Protein AF-A0A7W6ID31-F1 (afdb_monomer)

Secondary structure (DSSP, 8-state):
--SSEEE---TTSPPP---TT-SEEEEEEEEEEETTS-EEEEEEEEEEESTT---HHHHHHHHHHHTT-TTEEEEEEEEEEEEETTTS---

Foldseek 3Di:
DDDFDKEWADPPPDADDADPPAFKWKFFWKWWAFPVGDIDTDHRDIGGDHDQDDDVNVVQNHVCRVVVDDRTGMMTTGDIDMDTPPPDPPD

pLDDT: mean 92.91, std 9.15, range [53.28, 98.56]

Structure (mmCIF, N/CA/C/O backbone):
data_AF-A0A7W6ID31-F1
#
_entry.id   AF-A0A7W6ID31-F1
#
loop_
_atom_site.group_PDB
_atom_site.id
_atom_site.type_symbol
_atom_site.label_atom_id
_atom_site.label_alt_id
_atom_site.label_comp_id
_atom_site.label_asym_id
_atom_site.label_entity_id
_atom_site.label_seq_id
_atom_site.pdbx_PDB_ins_code
_atom_site.Cartn_x
_atom_site.Cartn_y
_atom_site.Cartn_z
_atom_site.occupancy
_atom_site.B_iso_or_equiv
_atom_site.auth_seq_id
_atom_site.auth_comp_id
_atom_site.auth_asym_id
_atom_site.auth_atom_id
_atom_site.pdbx_PDB_model_num
ATOM 1 N N . MET A 1 1 ? -2.642 -18.163 1.638 1.00 62.28 1 MET A N 1
ATOM 2 C CA . MET A 1 1 ? -3.325 -17.359 2.682 1.00 62.28 1 MET A CA 1
ATOM 3 C C . MET A 1 1 ? -4.652 -16.868 2.127 1.00 62.28 1 MET A C 1
ATOM 5 O O . MET A 1 1 ? -4.730 -16.665 0.923 1.00 62.28 1 MET A O 1
ATOM 9 N N . THR A 1 2 ? -5.668 -16.694 2.973 1.00 88.19 2 THR A N 1
ATOM 10 C CA . THR A 1 2 ? -7.010 -16.235 2.567 1.00 88.19 2 THR A CA 1
ATOM 11 C C . THR A 1 2 ? -7.147 -14.733 2.831 1.00 88.19 2 THR A C 1
ATOM 13 O O . THR A 1 2 ? -6.748 -14.273 3.900 1.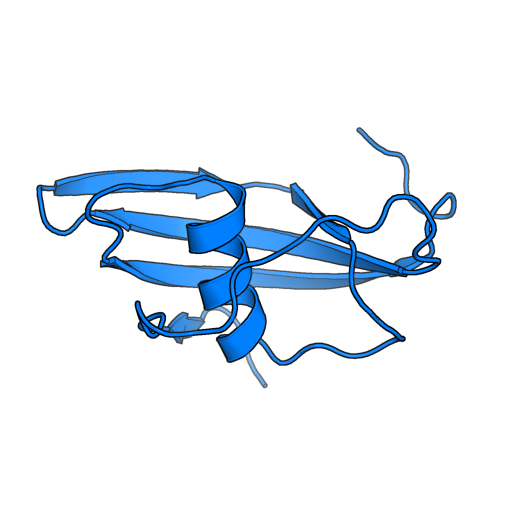00 88.19 2 THR A O 1
ATOM 16 N N . LEU A 1 3 ? -7.675 -13.982 1.861 1.00 91.06 3 LEU A N 1
ATOM 17 C CA . LEU A 1 3 ? -8.050 -12.567 1.983 1.00 91.06 3 LEU A CA 1
ATOM 18 C C . LEU A 1 3 ? -9.587 -12.461 2.070 1.00 91.06 3 LEU A C 1
ATOM 20 O O . LEU A 1 3 ? -10.267 -13.343 1.539 1.00 91.06 3 LEU A O 1
ATOM 24 N N . PRO A 1 4 ? -10.149 -11.427 2.722 1.00 96.62 4 PRO A N 1
ATOM 25 C CA . PRO A 1 4 ? -9.480 -10.239 3.255 1.00 96.62 4 PRO A CA 1
ATOM 26 C C . PRO A 1 4 ? -8.699 -10.489 4.549 1.00 96.62 4 PRO A C 1
ATOM 28 O O . PRO A 1 4 ? -9.042 -11.374 5.333 1.00 96.62 4 PRO A O 1
ATOM 31 N N . ARG A 1 5 ? -7.650 -9.694 4.788 1.00 98.00 5 ARG A N 1
ATOM 32 C CA . ARG A 1 5 ? -6.879 -9.738 6.039 1.00 98.00 5 ARG A CA 1
ATOM 33 C C . ARG A 1 5 ? -6.349 -8.362 6.428 1.00 98.00 5 ARG A C 1
ATOM 35 O O . ARG A 1 5 ? -5.919 -7.596 5.570 1.00 98.00 5 ARG A O 1
ATOM 42 N N . THR A 1 6 ? -6.373 -8.086 7.728 1.00 98.31 6 THR A N 1
ATOM 43 C CA . THR A 1 6 ? -5.880 -6.841 8.320 1.00 98.31 6 THR A CA 1
ATOM 44 C C . THR A 1 6 ? -4.476 -7.016 8.884 1.00 98.31 6 THR A C 1
ATOM 46 O O . THR A 1 6 ? -4.183 -8.004 9.562 1.00 98.31 6 THR A O 1
ATOM 49 N N . PHE A 1 7 ? -3.631 -6.027 8.628 1.00 98.06 7 PHE A N 1
ATOM 50 C CA . PHE A 1 7 ? -2.251 -5.937 9.077 1.00 98.06 7 PHE A CA 1
ATOM 51 C C . PHE A 1 7 ? -2.028 -4.618 9.809 1.00 98.06 7 PHE A C 1
ATOM 53 O O . PHE A 1 7 ? -2.714 -3.633 9.547 1.00 98.06 7 PHE A O 1
ATOM 60 N N .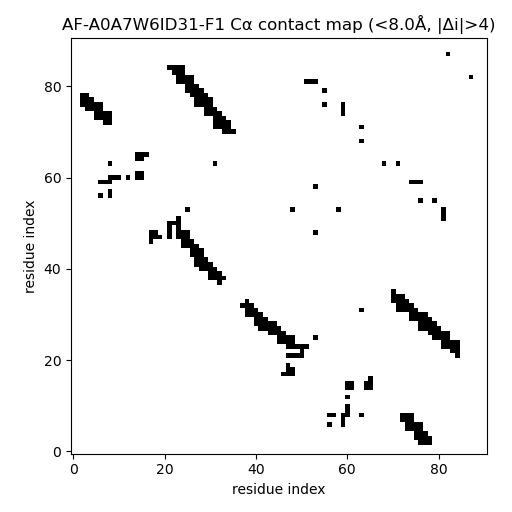 HIS A 1 8 ? -1.060 -4.607 10.720 1.00 96.88 8 HIS A N 1
ATOM 61 C CA . HIS A 1 8 ? -0.602 -3.402 11.404 1.00 96.88 8 HIS A CA 1
ATOM 62 C C . HIS A 1 8 ? 0.813 -3.121 10.896 1.00 96.88 8 HIS A C 1
ATOM 64 O O . HIS A 1 8 ? 1.729 -3.826 11.319 1.00 96.88 8 HIS A O 1
ATOM 70 N N . PRO A 1 9 ? 0.986 -2.186 9.944 1.00 95.56 9 PRO A N 1
ATOM 71 C CA . PRO A 1 9 ? 2.298 -1.873 9.392 1.00 95.56 9 PRO A CA 1
ATOM 72 C C . PRO A 1 9 ? 3.280 -1.440 10.478 1.00 95.56 9 PRO A C 1
ATOM 74 O O . PRO A 1 9 ? 2.926 -0.633 11.342 1.00 95.56 9 PRO A O 1
ATOM 77 N N . ASP A 1 10 ? 4.510 -1.943 10.417 1.00 94.50 10 ASP A N 1
ATOM 78 C CA . ASP A 1 10 ? 5.588 -1.448 11.265 1.00 94.50 10 ASP A CA 1
ATOM 79 C C . ASP A 1 10 ? 5.998 -0.042 10.780 1.00 94.50 10 ASP A C 1
ATOM 81 O O . ASP A 1 10 ? 6.433 0.107 9.634 1.00 94.50 10 ASP A O 1
ATOM 85 N N . PRO A 1 11 ? 5.878 1.012 11.610 1.00 88.06 11 PRO A N 1
ATOM 86 C CA . PRO A 1 11 ? 6.268 2.369 11.223 1.00 88.06 11 PRO A CA 1
ATOM 87 C C . PRO A 1 11 ? 7.779 2.524 10.981 1.00 88.06 11 PRO A C 1
ATOM 89 O O . PRO A 1 11 ? 8.208 3.558 10.472 1.00 88.06 11 PRO A O 1
ATOM 92 N N . THR A 1 12 ? 8.580 1.530 11.369 1.00 92.88 12 THR A N 1
ATOM 93 C CA . THR A 1 12 ? 10.031 1.468 11.160 1.00 92.88 12 THR A CA 1
ATOM 94 C C . THR A 1 12 ? 10.438 0.544 10.011 1.00 92.88 12 THR A C 1
ATOM 96 O O . THR A 1 12 ? 11.632 0.430 9.727 1.00 92.88 12 THR A O 1
ATOM 99 N N . ALA A 1 13 ? 9.471 -0.082 9.326 1.00 94.88 13 ALA A N 1
ATOM 100 C CA . ALA A 1 13 ? 9.735 -0.895 8.148 1.00 94.88 13 ALA A CA 1
ATOM 101 C C . ALA A 1 13 ? 10.497 -0.103 7.079 1.00 94.88 13 ALA A C 1
ATOM 103 O O . ALA A 1 13 ? 10.345 1.114 6.940 1.00 94.88 13 ALA A O 1
ATOM 104 N N . GLU A 1 14 ? 11.292 -0.813 6.277 1.00 95.62 14 GLU A N 1
ATOM 105 C CA . GLU A 1 14 ? 12.007 -0.202 5.162 1.00 95.62 14 GLU A CA 1
ATOM 106 C C . GLU A 1 14 ? 11.017 0.545 4.243 1.00 95.62 14 GLU A C 1
ATOM 108 O O . GLU A 1 14 ? 10.038 -0.069 3.793 1.00 95.62 14 GLU A O 1
ATOM 113 N N . PRO A 1 15 ? 11.248 1.837 3.936 1.00 95.62 15 PRO A N 1
ATOM 114 C CA . PRO A 1 15 ? 10.358 2.601 3.076 1.00 95.62 15 PRO A CA 1
ATOM 115 C C . PRO A 1 15 ? 10.263 1.990 1.682 1.00 95.62 15 PRO A C 1
ATOM 117 O O . PRO A 1 15 ? 11.266 1.591 1.091 1.00 95.62 15 PRO A O 1
ATOM 120 N N . TYR A 1 16 ? 9.059 1.985 1.123 1.00 96.94 16 TYR A N 1
ATOM 121 C CA . TYR A 1 16 ? 8.872 1.647 -0.276 1.00 96.94 16 TYR A CA 1
ATOM 122 C C . TYR A 1 16 ? 9.605 2.652 -1.167 1.00 96.94 16 TYR A C 1
ATOM 124 O O . TYR A 1 16 ? 9.468 3.870 -1.015 1.00 96.94 16 TYR A O 1
ATOM 132 N N . ARG A 1 17 ? 10.352 2.128 -2.138 1.00 96.06 17 ARG A N 1
ATOM 133 C CA . ARG A 1 17 ? 10.950 2.896 -3.225 1.00 96.06 17 ARG A CA 1
ATOM 134 C C . ARG A 1 17 ? 10.464 2.300 -4.533 1.00 96.06 17 ARG A C 1
ATOM 136 O O . ARG A 1 17 ? 10.664 1.116 -4.776 1.00 96.06 17 ARG A O 1
ATOM 143 N N . ALA A 1 18 ? 9.817 3.119 -5.354 1.00 94.19 18 ALA A N 1
ATOM 144 C CA . ALA A 1 18 ? 9.432 2.686 -6.687 1.00 94.19 18 ALA A CA 1
ATOM 145 C C . ALA A 1 18 ? 10.687 2.405 -7.519 1.00 94.19 18 ALA A C 1
ATOM 147 O O . ALA A 1 18 ? 11.610 3.224 -7.539 1.00 94.19 18 ALA A O 1
ATOM 148 N N . ASP A 1 19 ? 10.686 1.275 -8.220 1.00 95.31 19 ASP A N 1
ATOM 149 C CA . ASP A 1 19 ? 11.691 0.938 -9.219 1.00 95.31 19 ASP A CA 1
ATOM 150 C C . ASP A 1 19 ? 11.032 0.877 -10.606 1.00 95.31 19 ASP A C 1
ATOM 152 O O . ASP A 1 19 ? 10.443 -0.146 -10.982 1.00 95.31 19 ASP A O 1
ATOM 156 N N . PRO A 1 20 ? 11.161 1.950 -11.409 1.00 91.19 20 PRO A N 1
ATOM 157 C CA . PRO A 1 20 ? 10.630 1.984 -12.764 1.00 91.19 20 PRO A CA 1
ATOM 158 C C . PRO A 1 20 ? 11.182 0.883 -13.679 1.00 91.19 20 PRO A C 1
ATOM 160 O O . PRO A 1 20 ? 10.538 0.575 -14.684 1.00 91.19 20 PRO A O 1
ATOM 163 N N . ALA A 1 21 ? 12.349 0.308 -13.362 1.00 93.62 21 ALA A N 1
ATOM 164 C CA . ALA A 1 21 ? 12.961 -0.776 -14.122 1.00 93.62 21 ALA A CA 1
ATOM 165 C C . ALA A 1 21 ? 12.438 -2.166 -13.722 1.00 93.62 21 ALA A C 1
ATOM 167 O O . ALA A 1 21 ? 12.710 -3.139 -14.431 1.00 93.62 21 ALA A O 1
ATOM 168 N N . SER A 1 22 ? 11.660 -2.279 -12.639 1.00 94.81 22 SER A N 1
ATOM 169 C CA . SER A 1 22 ? 11.142 -3.571 -12.198 1.00 94.81 22 SER A CA 1
ATOM 170 C C . SER A 1 22 ? 10.251 -4.222 -13.260 1.00 94.81 22 SER A C 1
ATOM 172 O O . SER A 1 22 ? 9.356 -3.597 -13.832 1.00 94.81 22 SER A O 1
ATOM 174 N N . THR A 1 23 ? 10.449 -5.518 -13.485 1.00 95.69 23 THR A N 1
ATOM 175 C CA . THR A 1 23 ? 9.662 -6.332 -14.420 1.00 95.69 23 THR A CA 1
ATOM 176 C C . THR A 1 23 ? 8.313 -6.779 -13.852 1.00 95.69 23 THR A C 1
ATOM 178 O O . THR A 1 23 ? 7.456 -7.233 -14.613 1.00 95.69 23 THR A O 1
ATOM 181 N N . HIS A 1 24 ? 8.096 -6.625 -12.542 1.00 96.38 24 HIS A N 1
ATOM 182 C CA . HIS A 1 24 ? 6.908 -7.099 -11.838 1.00 96.38 24 HIS A CA 1
ATOM 183 C C . HIS A 1 24 ? 6.294 -6.013 -10.957 1.00 96.38 24 HIS A C 1
ATOM 185 O O . HIS A 1 24 ? 6.958 -5.120 -10.433 1.00 96.38 24 HIS A O 1
ATOM 191 N N . ARG A 1 25 ? 4.979 -6.106 -10.791 1.00 97.06 25 ARG A N 1
ATOM 192 C CA . ARG A 1 25 ? 4.182 -5.238 -9.932 1.00 97.06 25 ARG A CA 1
ATOM 193 C C . ARG A 1 25 ? 3.254 -6.078 -9.079 1.00 97.06 25 ARG A C 1
ATOM 195 O O . ARG A 1 25 ? 2.843 -7.171 -9.469 1.00 97.06 25 ARG A O 1
ATOM 202 N N . VAL A 1 26 ? 2.862 -5.538 -7.940 1.00 97.25 26 VAL A N 1
ATOM 203 C CA . VAL A 1 26 ? 1.731 -6.047 -7.172 1.00 97.25 26 VAL A CA 1
ATOM 204 C C . VAL A 1 26 ? 0.509 -5.186 -7.452 1.00 97.25 26 VAL A C 1
ATOM 206 O O . VAL A 1 26 ? 0.547 -3.972 -7.270 1.00 97.25 26 VAL A O 1
ATOM 209 N N . LYS A 1 27 ? -0.569 -5.827 -7.908 1.00 97.00 27 LYS A N 1
ATOM 210 C CA . LYS A 1 27 ? -1.901 -5.245 -8.038 1.00 97.00 27 LYS A CA 1
ATOM 211 C C . LYS A 1 27 ? -2.720 -5.556 -6.791 1.00 97.00 27 LYS A C 1
ATOM 213 O O . LYS A 1 27 ? -2.784 -6.725 -6.402 1.00 97.00 27 LYS A O 1
ATOM 218 N N . PHE A 1 28 ? -3.351 -4.561 -6.179 1.00 97.31 28 PHE A N 1
ATOM 219 C CA . PHE A 1 28 ? -4.107 -4.780 -4.947 1.00 97.31 28 PHE A CA 1
ATOM 220 C C . PHE A 1 28 ? -5.309 -3.854 -4.773 1.00 97.31 28 PHE A C 1
ATOM 222 O O . PHE A 1 28 ? -5.357 -2.745 -5.306 1.00 97.31 28 PHE A O 1
ATOM 229 N N . ASP A 1 29 ? -6.218 -4.331 -3.925 1.00 98.25 29 ASP A N 1
ATOM 230 C CA . ASP A 1 29 ? -7.281 -3.547 -3.310 1.00 98.25 29 ASP A CA 1
ATOM 231 C C . ASP A 1 29 ? -7.046 -3.533 -1.801 1.00 98.25 29 ASP A C 1
ATOM 233 O O . ASP A 1 29 ? -6.752 -4.575 -1.197 1.00 98.25 29 ASP A O 1
ATOM 237 N N . ALA A 1 30 ? -7.169 -2.361 -1.185 1.00 98.25 30 ALA A N 1
ATOM 238 C CA . ALA A 1 30 ? -6.964 -2.218 0.248 1.00 98.25 30 ALA A CA 1
ATOM 239 C C . ALA A 1 30 ? -7.756 -1.056 0.845 1.00 98.25 30 ALA A C 1
ATOM 241 O O . ALA A 1 30 ? -8.096 -0.087 0.171 1.00 98.25 30 ALA A O 1
ATOM 242 N N . ARG A 1 31 ? -7.975 -1.131 2.154 1.00 98.00 31 ARG A N 1
ATOM 243 C CA . ARG A 1 31 ? -8.451 -0.038 2.998 1.00 98.00 31 ARG A CA 1
ATOM 244 C C . ARG A 1 31 ? -7.379 0.284 4.031 1.00 98.00 31 ARG A C 1
ATOM 246 O O . ARG A 1 31 ? -6.905 -0.624 4.708 1.00 98.00 31 ARG A O 1
ATOM 253 N N . VAL A 1 32 ? -7.035 1.558 4.174 1.00 97.94 32 VAL A N 1
ATOM 254 C CA . VAL A 1 32 ? -6.185 2.069 5.255 1.00 97.94 32 VAL A CA 1
ATOM 255 C C . VAL A 1 32 ? -7.061 2.879 6.198 1.00 97.94 32 VAL A C 1
ATOM 257 O O . VAL A 1 32 ? -7.601 3.910 5.798 1.00 97.94 32 VAL A O 1
ATOM 260 N N . ASP A 1 33 ? -7.214 2.420 7.436 1.00 97.75 33 ASP A N 1
ATOM 261 C CA . ASP A 1 33 ? -7.896 3.176 8.487 1.00 97.75 33 ASP A CA 1
ATOM 262 C C . ASP A 1 33 ? -6.905 4.126 9.166 1.00 97.75 33 ASP A C 1
ATOM 264 O O . ASP A 1 33 ? -5.757 3.756 9.416 1.00 97.75 33 ASP A O 1
ATOM 268 N N . PHE A 1 34 ? -7.327 5.350 9.487 1.00 96.19 34 PHE A N 1
ATOM 269 C CA . PHE A 1 34 ? -6.471 6.294 10.208 1.00 96.19 34 PHE A CA 1
ATOM 270 C C . PHE A 1 34 ? -6.757 6.280 11.707 1.00 96.19 34 PHE A C 1
ATOM 272 O O . PHE A 1 34 ? -7.904 6.236 12.152 1.00 96.19 34 PHE A O 1
ATOM 279 N N . THR A 1 35 ? -5.698 6.404 12.506 1.00 94.12 35 THR A N 1
ATOM 280 C CA . THR A 1 35 ? -5.798 6.444 13.979 1.00 94.12 35 THR A CA 1
ATOM 281 C C . THR A 1 35 ? -6.528 7.682 14.512 1.00 94.12 35 THR A C 1
ATOM 283 O O . THR A 1 35 ? -6.987 7.681 15.650 1.00 94.12 35 THR A O 1
ATOM 286 N N . ASN A 1 36 ? -6.66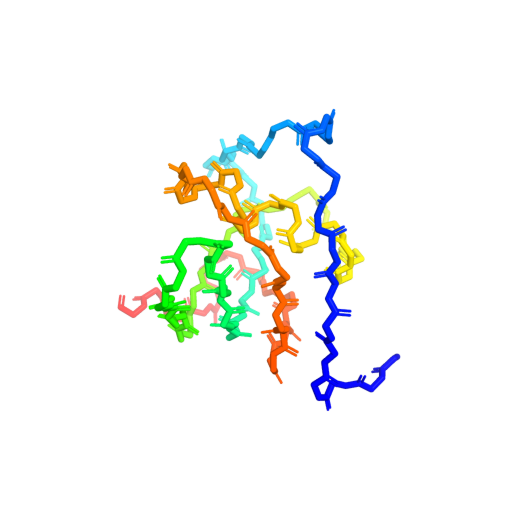8 8.730 13.698 1.00 93.75 36 ASN A N 1
ATOM 287 C CA . ASN A 1 36 ? -7.439 9.940 13.995 1.00 93.75 36 ASN A CA 1
ATOM 288 C C . ASN A 1 36 ? -8.851 9.935 13.376 1.00 93.75 36 ASN A C 1
ATOM 290 O O . ASN A 1 36 ? -9.533 10.958 13.419 1.00 93.75 36 ASN A O 1
ATOM 294 N N . GLY A 1 37 ? -9.299 8.796 12.844 1.00 93.12 37 GLY A N 1
ATOM 295 C CA . GLY A 1 37 ? -10.618 8.625 12.246 1.00 93.12 37 GLY A CA 1
ATOM 296 C C . GLY A 1 37 ? -10.634 8.824 10.729 1.00 93.12 37 GLY A C 1
ATOM 297 O O . GLY A 1 37 ? -9.832 9.558 10.157 1.00 93.12 37 GLY A O 1
ATOM 298 N N . GLY A 1 38 ? -11.585 8.157 10.073 1.00 95.94 38 GLY A N 1
ATOM 299 C CA . GLY A 1 38 ? -11.665 8.092 8.613 1.00 95.94 38 GLY A CA 1
ATOM 300 C C . GLY A 1 38 ? -10.801 6.977 8.017 1.00 95.94 38 GLY A C 1
ATOM 301 O O . GLY A 1 38 ? -10.162 6.206 8.733 1.00 95.94 38 GLY A O 1
ATOM 302 N N . HIS A 1 39 ? -10.822 6.869 6.689 1.00 96.81 39 HIS A N 1
ATOM 303 C CA . HIS A 1 39 ? -10.077 5.856 5.940 1.00 96.81 39 HIS A CA 1
ATOM 304 C C . HIS A 1 39 ? -9.848 6.291 4.487 1.00 96.81 39 HIS A C 1
ATOM 306 O O . HIS A 1 39 ? -10.548 7.168 3.980 1.00 96.81 39 HIS A O 1
ATOM 312 N N . VAL A 1 40 ? -8.890 5.645 3.823 1.00 96.00 40 VAL A N 1
ATOM 313 C CA . VAL A 1 40 ? -8.694 5.687 2.366 1.00 96.00 40 VAL A CA 1
ATOM 314 C C . VAL A 1 40 ? -8.869 4.278 1.813 1.00 96.00 40 VAL A C 1
ATOM 316 O O . VAL A 1 40 ? -8.416 3.309 2.421 1.00 96.00 40 VAL A O 1
ATOM 319 N N . GLU A 1 41 ? -9.514 4.166 0.653 1.00 96.81 41 GLU A N 1
ATOM 320 C CA . GLU A 1 41 ? -9.600 2.917 -0.102 1.00 96.81 41 GLU A CA 1
ATOM 321 C C . GLU A 1 41 ? -8.800 3.030 -1.401 1.00 96.81 41 GLU A C 1
ATOM 323 O O . GLU A 1 41 ? -8.920 4.011 -2.134 1.00 96.81 41 GLU A O 1
ATOM 328 N N . ALA A 1 42 ? -8.014 1.999 -1.689 1.00 95.38 42 ALA A N 1
ATOM 329 C CA . ALA A 1 42 ? -7.340 1.779 -2.956 1.00 95.38 42 ALA A CA 1
ATOM 330 C C . ALA A 1 42 ? -8.057 0.650 -3.705 1.00 95.38 42 ALA A C 1
ATOM 332 O O . ALA A 1 42 ? -8.365 -0.390 -3.114 1.00 95.38 42 ALA A O 1
ATOM 333 N N . ARG A 1 43 ? -8.305 0.851 -5.001 1.00 96.50 43 ARG A N 1
ATOM 334 C CA . ARG A 1 43 ? -8.815 -0.178 -5.914 1.00 96.50 43 ARG A CA 1
ATOM 335 C C . ARG A 1 43 ? -7.926 -0.246 -7.142 1.00 96.50 43 ARG A C 1
ATOM 337 O O . ARG A 1 43 ? -7.581 0.797 -7.692 1.00 96.50 43 ARG A O 1
ATOM 344 N N . ASP A 1 44 ? -7.571 -1.457 -7.548 1.00 95.62 44 ASP A N 1
ATOM 345 C CA . ASP A 1 44 ? -6.750 -1.756 -8.717 1.00 95.62 44 ASP A CA 1
ATOM 346 C C . ASP A 1 44 ? -5.374 -1.053 -8.742 1.00 95.62 44 ASP A C 1
ATOM 348 O O . ASP A 1 44 ? -4.784 -0.878 -9.809 1.00 95.62 44 ASP A O 1
ATOM 352 N N . PHE A 1 45 ? -4.830 -0.689 -7.576 1.00 95.31 45 PHE A N 1
ATOM 353 C CA . PHE A 1 45 ? -3.543 0.004 -7.468 1.00 95.31 45 PHE A CA 1
ATOM 354 C C . PHE A 1 45 ? -2.373 -0.910 -7.823 1.00 95.31 45 PHE A C 1
ATOM 356 O O . PHE A 1 45 ? -2.422 -2.112 -7.568 1.00 95.31 45 PHE A O 1
ATOM 363 N N . LEU A 1 46 ? -1.298 -0.321 -8.353 1.00 95.56 46 LEU A N 1
ATOM 364 C CA . LEU A 1 46 ? -0.063 -1.011 -8.714 1.00 95.56 46 LEU A CA 1
ATOM 365 C C . LEU A 1 46 ? 1.131 -0.402 -7.975 1.00 95.56 46 LEU A C 1
ATOM 367 O O . LEU A 1 46 ? 1.317 0.813 -8.000 1.00 95.56 46 LEU A O 1
ATOM 371 N N . LEU A 1 47 ? 1.964 -1.251 -7.374 1.00 96.75 47 LEU A N 1
ATOM 372 C CA . LEU A 1 47 ? 3.297 -0.882 -6.886 1.00 96.75 47 LEU A CA 1
ATOM 373 C C . LEU A 1 47 ? 4.346 -1.789 -7.522 1.00 96.75 47 LEU A C 1
ATOM 375 O O . LEU A 1 47 ? 4.093 -2.974 -7.745 1.00 96.75 47 LEU A O 1
ATOM 379 N N . ASP A 1 48 ? 5.512 -1.226 -7.813 1.00 97.25 48 ASP A N 1
ATOM 380 C CA . ASP A 1 48 ? 6.656 -1.972 -8.329 1.00 97.25 48 ASP A CA 1
ATOM 381 C C . ASP A 1 48 ? 7.198 -2.888 -7.219 1.00 97.25 48 ASP A C 1
ATOM 383 O O . ASP A 1 48 ? 7.176 -2.530 -6.043 1.00 97.25 48 ASP A O 1
ATOM 387 N 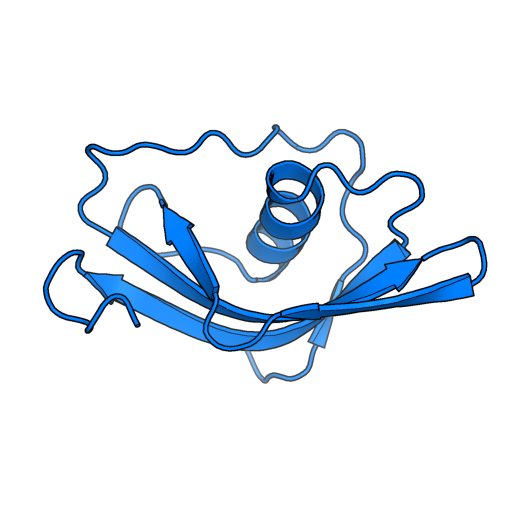N . ILE A 1 49 ? 7.638 -4.099 -7.563 1.00 97.06 49 ILE A N 1
ATOM 388 C CA . ILE A 1 49 ? 8.207 -5.045 -6.587 1.00 97.06 49 ILE A CA 1
ATOM 389 C C . ILE A 1 49 ? 9.473 -5.689 -7.126 1.00 97.06 49 ILE A C 1
ATOM 391 O O . ILE A 1 49 ? 9.654 -5.793 -8.335 1.00 97.06 49 ILE A O 1
ATOM 395 N N . GLU A 1 50 ? 10.329 -6.179 -6.241 1.00 92.75 50 GLU A N 1
ATOM 396 C CA . GLU A 1 50 ? 11.451 -7.021 -6.640 1.00 92.75 50 GLU A CA 1
ATOM 397 C C . GLU A 1 50 ? 10.993 -8.479 -6.780 1.00 92.75 50 GLU A C 1
ATOM 399 O O . GLU A 1 50 ? 10.439 -9.071 -5.853 1.00 92.75 50 GLU A O 1
ATOM 404 N N . GLY A 1 51 ? 11.234 -9.074 -7.949 1.00 90.75 51 GLY A N 1
ATOM 405 C CA . GLY A 1 51 ? 10.927 -10.481 -8.207 1.00 90.75 51 GLY A CA 1
ATOM 406 C C . GLY A 1 51 ? 9.430 -10.805 -8.316 1.00 90.75 51 GLY A C 1
ATOM 407 O O . GLY A 1 51 ? 8.599 -9.953 -8.616 1.00 90.75 51 GLY A O 1
ATOM 408 N N . GLU A 1 52 ? 9.093 -12.082 -8.122 1.00 95.12 52 GLU A N 1
ATOM 409 C CA . GLU A 1 52 ? 7.770 -12.646 -8.452 1.00 95.12 52 GLU A CA 1
ATOM 410 C C . GLU A 1 52 ? 6.898 -12.941 -7.218 1.00 95.12 52 GLU A C 1
ATOM 412 O O . GLU A 1 52 ? 5.829 -13.545 -7.325 1.0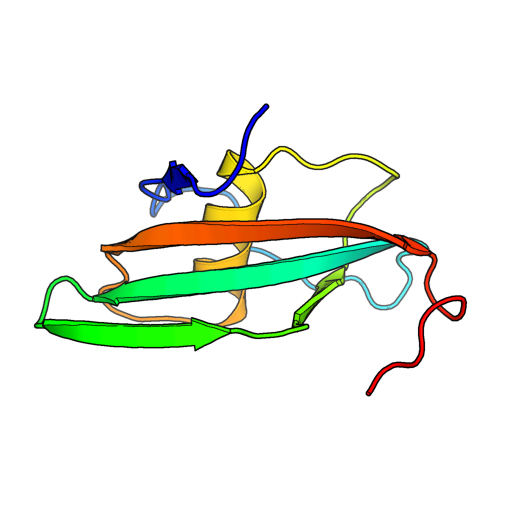0 95.12 52 GLU A O 1
ATOM 417 N N . SER A 1 53 ? 7.339 -12.533 -6.026 1.00 95.19 53 SER A N 1
ATOM 418 C CA . SER A 1 53 ? 6.664 -12.845 -4.764 1.00 95.19 53 SER A CA 1
ATOM 419 C C . SER A 1 53 ? 6.732 -11.687 -3.782 1.00 95.19 53 SER A C 1
ATOM 421 O O . SER A 1 53 ? 7.771 -11.052 -3.642 1.00 95.19 53 SER A O 1
ATOM 423 N N . LEU A 1 54 ? 5.648 -11.473 -3.041 1.00 96.50 54 LEU A N 1
ATOM 424 C CA . LEU A 1 54 ? 5.571 -10.482 -1.975 1.00 96.50 54 LEU A CA 1
ATOM 425 C C . LEU A 1 54 ? 4.685 -11.022 -0.847 1.00 96.50 54 LEU A C 1
ATOM 427 O O . LEU A 1 54 ? 3.639 -11.615 -1.115 1.00 96.50 54 LEU A O 1
ATOM 431 N N . ALA A 1 55 ? 5.083 -10.811 0.406 1.00 96.69 55 ALA A N 1
ATOM 432 C CA . ALA A 1 55 ? 4.234 -11.117 1.555 1.00 96.69 55 ALA A CA 1
ATOM 433 C C . ALA A 1 55 ? 3.140 -10.038 1.723 1.00 96.69 55 ALA A C 1
ATOM 435 O O . ALA A 1 55 ? 3.454 -8.850 1.612 1.00 96.69 55 ALA A O 1
ATOM 436 N N . PRO A 1 56 ? 1.878 -10.395 2.025 1.00 97.06 56 PRO A N 1
ATOM 437 C CA . PRO A 1 56 ? 0.818 -9.414 2.283 1.00 97.06 56 PRO A CA 1
ATOM 438 C C . PRO A 1 56 ? 1.143 -8.431 3.418 1.00 97.06 56 PRO A C 1
ATOM 440 O O . PRO A 1 56 ? 0.803 -7.254 3.331 1.00 97.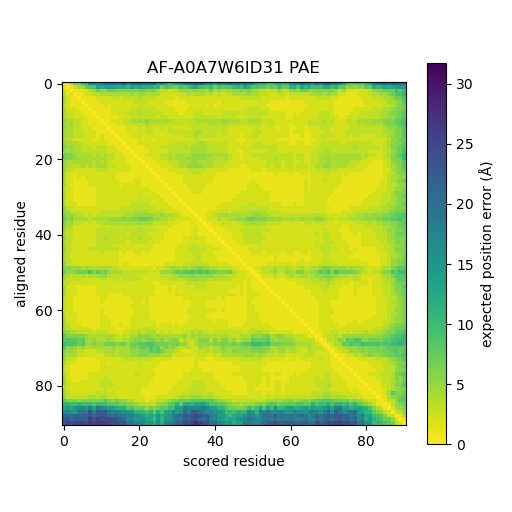06 56 PRO A O 1
ATOM 443 N N . GLU A 1 57 ? 1.841 -8.892 4.457 1.00 97.31 57 GLU A N 1
ATOM 444 C CA . GLU A 1 57 ? 2.343 -8.060 5.554 1.00 97.31 57 GLU A CA 1
ATOM 445 C C .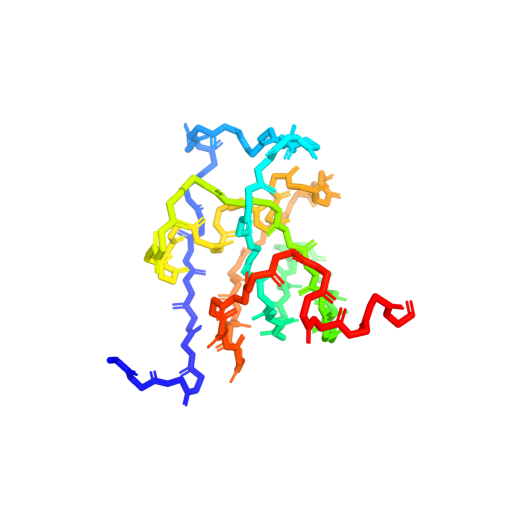 GLU A 1 57 ? 3.256 -6.945 5.017 1.00 97.31 57 GLU A C 1
ATOM 447 O O . GLU A 1 57 ? 3.060 -5.771 5.331 1.00 97.31 57 GLU A O 1
ATOM 452 N N . ARG A 1 58 ? 4.189 -7.298 4.121 1.00 97.75 58 ARG A N 1
ATOM 453 C CA . ARG A 1 58 ? 5.091 -6.336 3.478 1.00 97.75 58 ARG A CA 1
ATOM 454 C C . ARG A 1 58 ? 4.341 -5.383 2.548 1.00 97.75 58 ARG A C 1
ATOM 456 O O . ARG A 1 58 ? 4.662 -4.200 2.493 1.00 97.75 58 ARG A O 1
ATOM 463 N N . LEU A 1 59 ? 3.312 -5.866 1.849 1.00 97.94 59 LEU A N 1
ATOM 464 C CA . LEU A 1 59 ? 2.448 -5.008 1.037 1.00 97.94 59 LEU A CA 1
ATOM 465 C C . LEU A 1 59 ? 1.757 -3.932 1.892 1.00 97.94 59 LEU A C 1
ATOM 467 O O . LEU A 1 59 ? 1.697 -2.780 1.475 1.00 97.94 59 LEU A O 1
ATOM 471 N N . ALA A 1 60 ? 1.279 -4.266 3.093 1.00 97.81 60 ALA A N 1
ATOM 472 C CA . ALA A 1 60 ? 0.652 -3.291 3.986 1.00 97.81 60 ALA A CA 1
ATOM 473 C C . ALA A 1 60 ? 1.607 -2.143 4.376 1.00 97.81 60 ALA A C 1
ATOM 475 O O . ALA A 1 60 ? 1.203 -0.979 4.381 1.00 97.81 60 ALA A O 1
ATOM 476 N N . GLU A 1 61 ? 2.879 -2.453 4.635 1.00 97.75 61 GLU A N 1
ATOM 477 C CA . GLU A 1 61 ? 3.933 -1.457 4.882 1.00 97.75 61 GLU A CA 1
ATOM 478 C C . GLU A 1 61 ? 4.213 -0.602 3.644 1.00 97.75 61 GLU A C 1
ATOM 480 O O . GLU A 1 61 ? 4.252 0.630 3.726 1.00 97.75 61 GLU A O 1
ATOM 485 N N . MET A 1 62 ? 4.344 -1.243 2.479 1.00 97.56 62 MET A N 1
ATOM 486 C CA . MET A 1 62 ? 4.564 -0.542 1.216 1.00 97.56 62 MET A CA 1
ATOM 487 C C . MET A 1 62 ? 3.425 0.425 0.891 1.00 97.56 62 MET A C 1
ATOM 489 O O . MET A 1 62 ? 3.694 1.534 0.443 1.00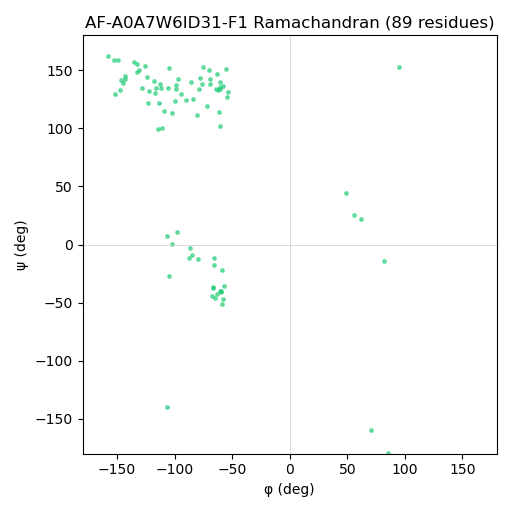 97.56 62 MET A O 1
ATOM 493 N N . ILE A 1 63 ? 2.170 0.043 1.143 1.00 97.12 63 ILE A N 1
ATOM 494 C CA . ILE A 1 63 ? 0.983 0.883 0.923 1.00 97.12 63 ILE A CA 1
ATOM 495 C C . ILE A 1 63 ? 1.073 2.179 1.737 1.00 97.12 63 ILE A C 1
ATOM 497 O O . ILE A 1 63 ? 0.924 3.269 1.181 1.00 97.12 63 ILE A O 1
ATOM 501 N N . VAL A 1 64 ? 1.347 2.076 3.043 1.00 96.25 64 VAL A N 1
ATOM 502 C CA . VAL A 1 64 ? 1.478 3.252 3.922 1.00 96.25 64 VAL A CA 1
ATOM 503 C C . VAL A 1 64 ? 2.646 4.133 3.489 1.00 96.25 64 VAL A C 1
ATOM 505 O O . VAL A 1 64 ? 2.499 5.356 3.421 1.00 96.25 64 VAL A O 1
ATOM 508 N N . SER A 1 65 ? 3.781 3.519 3.144 1.00 96.19 65 SER A N 1
ATOM 509 C CA . SER A 1 65 ? 4.972 4.241 2.700 1.00 96.19 65 SER A CA 1
ATOM 510 C C . SER A 1 65 ? 4.774 4.937 1.348 1.00 96.19 65 SER A C 1
ATOM 512 O O . SER A 1 65 ? 5.160 6.095 1.216 1.00 96.19 65 SER A O 1
ATOM 514 N N . ALA A 1 66 ? 4.165 4.277 0.360 1.00 95.44 66 ALA A N 1
ATOM 515 C CA . ALA A 1 66 ? 3.965 4.809 -0.990 1.00 95.44 66 ALA A CA 1
ATOM 516 C C . ALA A 1 66 ? 2.997 5.996 -1.016 1.00 95.44 66 ALA A C 1
ATOM 518 O O . ALA A 1 66 ? 3.198 6.949 -1.766 1.00 95.44 66 ALA A O 1
ATOM 519 N N . MET A 1 67 ? 1.952 5.947 -0.188 1.00 91.00 67 MET A N 1
ATOM 520 C CA . MET A 1 67 ? 0.952 7.013 -0.099 1.00 91.00 67 MET A CA 1
ATOM 521 C C . MET A 1 67 ? 1.343 8.131 0.882 1.00 91.00 67 MET A C 1
ATOM 523 O O . MET A 1 67 ? 0.614 9.115 0.993 1.00 91.00 67 MET A O 1
ATOM 527 N N . ASN A 1 68 ? 2.477 7.997 1.584 1.00 89.31 68 ASN A N 1
ATOM 528 C CA . ASN A 1 68 ? 2.973 8.951 2.583 1.00 89.31 68 ASN A CA 1
ATOM 529 C C . ASN A 1 68 ? 1.894 9.361 3.610 1.00 89.31 68 ASN A C 1
ATOM 531 O O . ASN A 1 68 ? 1.699 10.540 3.918 1.00 89.31 68 ASN A O 1
ATOM 535 N N . LEU A 1 69 ? 1.138 8.375 4.104 1.00 85.38 69 LEU A N 1
ATOM 536 C CA . LEU A 1 69 ? -0.021 8.615 4.962 1.00 85.38 69 LEU A CA 1
ATOM 537 C C . LEU A 1 69 ? 0.391 8.877 6.414 1.00 85.38 69 LEU A C 1
ATOM 539 O O . LEU A 1 69 ? 0.809 7.977 7.142 1.00 85.38 69 LEU A O 1
ATOM 543 N N . LEU A 1 70 ? 0.191 10.111 6.874 1.00 83.31 70 LEU A N 1
ATOM 544 C CA . LEU A 1 70 ? 0.353 10.466 8.281 1.00 83.31 70 LEU A CA 1
ATOM 545 C C . LEU A 1 70 ? -0.763 9.824 9.126 1.00 83.31 70 LEU A C 1
ATOM 547 O O . LEU A 1 70 ? -1.929 9.863 8.743 1.00 83.31 70 LEU A O 1
ATOM 551 N N . ARG A 1 71 ? -0.421 9.284 10.306 1.00 88.62 71 ARG A N 1
ATOM 552 C CA . ARG A 1 71 ? -1.368 8.624 11.238 1.00 88.62 71 ARG A CA 1
ATOM 553 C C . ARG A 1 71 ? -2.068 7.379 10.670 1.00 88.62 71 ARG A C 1
ATOM 555 O O . ARG A 1 71 ? -3.110 6.987 11.209 1.00 88.62 71 ARG A O 1
ATOM 562 N N . ALA A 1 72 ? -1.491 6.747 9.646 1.00 91.62 72 ALA A N 1
ATOM 563 C CA . ALA A 1 72 ? -1.956 5.456 9.154 1.00 91.62 72 ALA A CA 1
ATOM 564 C C . ALA A 1 72 ? -2.033 4.435 10.300 1.00 91.62 72 ALA A C 1
ATOM 566 O O . ALA A 1 72 ? -1.121 4.323 11.120 1.00 91.62 72 ALA A O 1
ATOM 567 N N . GLY A 1 73 ? -3.168 3.754 10.382 1.00 93.31 73 GLY A N 1
ATOM 568 C CA . GLY A 1 73 ? -3.428 2.659 11.298 1.00 93.31 73 GLY A CA 1
ATOM 569 C C . GLY A 1 73 ? -3.424 1.323 10.548 1.00 93.31 73 GLY A C 1
ATOM 570 O O . GLY A 1 73 ? -2.574 1.108 9.681 1.00 93.31 73 GLY A O 1
ATOM 571 N N . PRO A 1 74 ? -4.346 0.404 10.875 1.00 97.56 74 PRO A N 1
ATOM 572 C CA . PRO A 1 74 ? -4.412 -0.897 10.228 1.00 97.56 74 PRO A CA 1
ATOM 573 C C . PRO A 1 74 ? -4.713 -0.799 8.727 1.00 97.56 74 PRO A C 1
ATOM 575 O O . PRO A 1 74 ? -5.486 0.048 8.274 1.00 97.56 74 PRO A O 1
ATOM 578 N N . VAL A 1 75 ? -4.142 -1.729 7.965 1.00 98.38 75 VAL A N 1
ATOM 579 C CA . VAL A 1 75 ? -4.386 -1.892 6.530 1.00 98.38 75 VAL A CA 1
ATOM 580 C C . VAL A 1 75 ? -5.098 -3.214 6.306 1.00 98.38 75 VAL A C 1
ATOM 582 O O . VAL A 1 75 ? -4.575 -4.270 6.654 1.00 98.38 75 VAL A O 1
ATOM 585 N N . THR A 1 76 ? -6.282 -3.175 5.704 1.00 98.50 76 THR A N 1
ATOM 586 C CA . THR A 1 76 ? -7.020 -4.372 5.293 1.00 98.50 76 THR A CA 1
ATOM 587 C C . THR A 1 76 ? -6.857 -4.577 3.799 1.00 98.50 76 THR A C 1
ATOM 589 O O . THR A 1 76 ? -7.361 -3.783 3.012 1.00 98.50 76 THR A O 1
ATOM 592 N N . ILE A 1 77 ? -6.168 -5.647 3.408 1.00 98.56 77 ILE A N 1
ATOM 593 C CA . ILE A 1 77 ? -5.983 -6.031 2.005 1.00 98.56 77 ILE A CA 1
ATOM 594 C C . ILE A 1 77 ? -7.129 -6.965 1.621 1.00 98.56 77 ILE A C 1
ATOM 596 O O . ILE A 1 77 ? -7.343 -7.987 2.278 1.00 98.56 77 ILE A O 1
ATOM 600 N N . THR A 1 78 ? -7.873 -6.620 0.571 1.00 98.25 78 THR A N 1
ATOM 601 C CA . THR A 1 78 ? -9.031 -7.391 0.083 1.00 98.25 78 THR A CA 1
ATOM 602 C C . THR A 1 78 ? -8.715 -8.164 -1.195 1.00 98.25 78 THR A C 1
ATOM 604 O O . THR A 1 78 ? -9.285 -9.232 -1.408 1.00 98.25 78 THR A O 1
ATOM 607 N N . ALA A 1 79 ? -7.763 -7.686 -2.000 1.00 97.81 79 ALA A N 1
ATOM 608 C CA . ALA A 1 79 ? -7.238 -8.388 -3.167 1.00 97.81 79 ALA A CA 1
ATOM 609 C C . ALA A 1 79 ? -5.733 -8.137 -3.313 1.00 97.81 79 ALA A C 1
ATOM 611 O O . ALA A 1 79 ? -5.250 -7.050 -3.013 1.00 97.81 79 ALA A O 1
ATOM 612 N N . MET A 1 80 ? -4.993 -9.141 -3.786 1.00 96.81 80 MET A N 1
ATOM 613 C CA . MET A 1 80 ? -3.556 -9.052 -4.047 1.00 96.81 80 MET A CA 1
ATOM 614 C C . MET A 1 80 ? -3.182 -10.017 -5.170 1.00 96.81 80 MET A C 1
ATOM 616 O O . MET A 1 80 ? -3.512 -11.203 -5.110 1.00 96.81 80 MET A O 1
ATOM 620 N N . ARG A 1 81 ? -2.470 -9.523 -6.181 1.00 96.38 81 ARG A N 1
ATOM 621 C CA . ARG A 1 81 ? -1.976 -10.324 -7.301 1.00 96.38 81 ARG A CA 1
ATOM 622 C C . ARG A 1 81 ? -0.647 -9.780 -7.805 1.00 96.38 81 ARG A C 1
ATOM 624 O O . ARG A 1 81 ? -0.539 -8.590 -8.072 1.00 96.38 81 ARG A O 1
ATOM 631 N N . ILE A 1 82 ? 0.336 -10.653 -8.008 1.00 96.19 82 ILE A N 1
ATOM 632 C CA . ILE A 1 82 ? 1.551 -10.291 -8.743 1.00 96.19 82 ILE A CA 1
ATOM 633 C C . ILE A 1 82 ? 1.259 -10.313 -10.247 1.00 96.19 82 ILE A C 1
ATOM 635 O O . ILE A 1 82 ? 0.621 -11.243 -10.749 1.00 96.19 82 ILE A O 1
ATOM 639 N N . VAL A 1 83 ? 1.699 -9.279 -10.958 1.00 95.44 83 VAL A N 1
ATOM 640 C CA . VAL A 1 83 ? 1.534 -9.117 -12.406 1.00 95.44 83 VAL A CA 1
ATOM 641 C C . VAL A 1 83 ? 2.859 -8.707 -13.042 1.00 95.44 83 VAL A C 1
ATOM 643 O O . VAL A 1 83 ? 3.663 -8.008 -12.427 1.00 95.44 83 VAL A O 1
ATOM 646 N N . ARG A 1 84 ? 3.089 -9.116 -14.291 1.00 93.88 84 ARG A N 1
ATOM 647 C CA . ARG A 1 84 ? 4.210 -8.608 -15.088 1.00 93.88 84 ARG A CA 1
ATOM 648 C C . ARG A 1 84 ? 3.897 -7.222 -15.630 1.00 93.88 84 ARG A C 1
ATOM 650 O O . ARG A 1 84 ? 2.763 -6.935 -16.024 1.00 93.88 84 ARG A O 1
ATOM 657 N N . ARG A 1 85 ? 4.916 -6.366 -15.686 1.00 87.44 85 ARG A N 1
ATOM 658 C CA . ARG A 1 85 ? 4.813 -5.047 -16.315 1.00 87.44 85 ARG A CA 1
ATOM 659 C C . ARG A 1 85 ? 4.458 -5.207 -17.799 1.00 87.44 85 ARG A C 1
ATOM 661 O O . ARG A 1 85 ? 5.054 -6.022 -18.493 1.00 87.44 85 ARG A O 1
ATOM 668 N N . GLY A 1 86 ? 3.489 -4.426 -18.281 1.00 82.75 86 GLY A N 1
ATOM 669 C CA . GLY A 1 86 ? 3.055 -4.421 -19.685 1.00 82.75 86 GLY A CA 1
ATOM 670 C C . GLY A 1 86 ? 2.068 -5.529 -20.083 1.00 82.75 86 GLY A C 1
ATOM 671 O O . GLY A 1 86 ? 1.419 -5.403 -21.117 1.00 82.75 86 GLY A O 1
ATOM 672 N N . GLU A 1 87 ? 1.891 -6.575 -19.268 1.00 77.12 87 GLU A N 1
ATOM 673 C CA . GLU A 1 87 ? 0.884 -7.629 -19.504 1.00 77.12 87 GLU A CA 1
ATOM 674 C C . GLU A 1 87 ? -0.492 -7.287 -18.901 1.00 77.12 87 GLU A C 1
ATOM 676 O O . GLU A 1 87 ? -1.498 -7.929 -19.205 1.00 77.12 87 GLU A O 1
ATOM 681 N N . HIS A 1 88 ? -0.555 -6.253 -18.063 1.00 63.16 88 HIS A N 1
ATOM 682 C CA . HIS A 1 88 ? -1.789 -5.704 -17.513 1.00 63.16 88 HIS A CA 1
ATOM 683 C C . HIS A 1 88 ? -1.999 -4.293 -18.075 1.00 63.16 88 HIS A C 1
ATOM 685 O O . HIS A 1 88 ? -1.040 -3.528 -18.167 1.00 63.16 88 HIS A O 1
ATOM 691 N N . ARG A 1 89 ? -3.236 -3.938 -18.462 1.00 57.72 89 ARG A N 1
ATOM 692 C CA . ARG A 1 89 ? -3.562 -2.541 -18.791 1.00 57.72 89 ARG A CA 1
ATOM 693 C C . ARG A 1 89 ? -3.337 -1.708 -17.533 1.00 57.72 89 ARG A C 1
ATOM 695 O O . ARG A 1 89 ? -4.046 -1.908 -16.546 1.00 57.72 89 ARG A O 1
ATOM 702 N N . ASP A 1 90 ? -2.346 -0.826 -17.593 1.00 56.16 90 ASP A N 1
ATOM 703 C CA . ASP A 1 90 ? -2.252 0.337 -16.720 1.00 56.16 90 ASP A CA 1
ATOM 704 C C . ASP A 1 90 ? -3.529 1.144 -17.014 1.00 56.16 90 ASP A C 1
ATOM 706 O O . ASP A 1 90 ? -3.694 1.650 -18.125 1.00 56.16 90 ASP A O 1
ATOM 710 N N . GLY A 1 91 ? -4.513 1.047 -16.116 1.00 53.28 91 GLY A N 1
ATOM 711 C CA . GLY A 1 91 ? -5.825 1.681 -16.269 1.00 53.28 91 GLY A CA 1
ATOM 712 C C . GLY A 1 91 ? -5.734 3.196 -16.292 1.00 53.28 91 GLY A C 1
ATOM 713 O O . GLY A 1 91 ? -4.836 3.735 -15.607 1.00 53.28 91 GLY A O 1
#

Sequence (91 aa):
MTLPRTFHPDPTAEPYRADPASTHRVKFDARVDFTNGGHVEARDFLLDIEGESLAPERLAEMIVSAMNLLRAGPVTITAMRIVRRGEHRDG

Nearest PDB structures (foldseek):
  3gu0-assembly1_A  TM=4.295E-01  e=1.045E+00  Thermotoga maritima
  3lzf-assembly1_H  TM=2.669E-01  e=3.593E+00  Homo sapiens
  1h6x-assembly1_A  TM=1.974E-01  e=5.032E+00  Acetivibrio thermocellus

Radius of gyration: 12.66 Å; Cα contacts (8 Å, |Δi|>4): 166; chains: 1; bounding box: 25×28×34 Å

Solvent-accessible surface area (backbone atoms only — not comparable to full-atom values): 5449 Å² total; per-residue (Å²): 136,79,69,66,46,77,38,73,50,59,92,82,53,84,73,54,69,84,44,92,84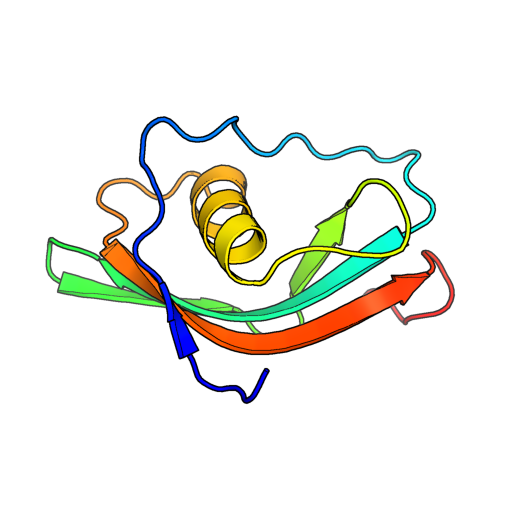,42,64,21,26,40,37,31,25,35,36,40,35,32,75,85,62,66,70,51,77,46,72,81,39,76,45,52,38,76,67,90,68,81,56,70,66,56,50,40,34,32,52,46,44,68,68,66,50,82,60,62,41,45,28,36,39,58,43,78,44,78,42,52,62,85,79,52,86,84,125

Organism: NCBI:txid217168

Mean predicted aligned error: 3.58 Å